Protein AF-E2BJM3-F1 (afdb_monomer_lite)

Secondary structure (DSSP, 8-state):
-HHHHHHHHHHHHHTTTT-S------EEEEEBTT--HHHHHHHHHHHHH-TT-EE-PPBPTT--HHHHHHHHHHTT-SEEEEEEEETTTEEE-

InterPro domains:
  IPR007109 Brix domain [PS50833] (25-93)
  IPR026532 Ribosome biogenesis protein BRX1 [PTHR13634] (10-93)

Radius of gyration: 20.83 Å; chains: 1; bounding box: 50×34×52 Å

Foldseek 3Di:
DVVVVVVVVVVVVVVCVVPPPPPQQQEEEEEAPLAAPVVVVVSVVVCVVRVNYDYDDYDYPVDDVVVVVVVCVVSVHPYYH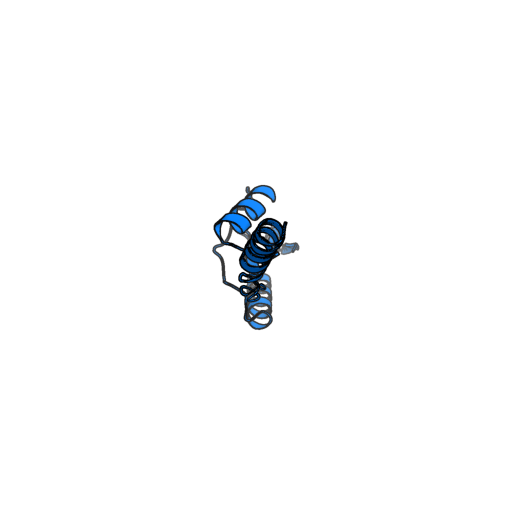YWYDDPNPDTDD

Structure (mmCIF, N/CA/C/O backbone):
data_AF-E2BJM3-F1
#
_entry.id   AF-E2BJM3-F1
#
loop_
_atom_site.group_PDB
_atom_site.id
_atom_site.type_symbol
_atom_site.label_atom_id
_atom_site.label_alt_id
_atom_site.label_comp_id
_atom_site.label_asym_id
_atom_site.label_entity_id
_atom_site.label_seq_id
_atom_site.pdbx_PDB_ins_code
_atom_site.Cartn_x
_atom_site.Cartn_y
_atom_site.Cartn_z
_atom_site.occupancy
_atom_site.B_iso_or_equiv
_atom_site.auth_seq_id
_atom_site.auth_comp_id
_atom_site.auth_asym_id
_atom_site.auth_atom_id
_atom_site.pdbx_PDB_model_num
ATOM 1 N N . MET A 1 1 ? 36.687 21.687 -39.348 1.00 59.53 1 MET A N 1
ATOM 2 C CA . MET A 1 1 ? 35.316 21.528 -38.793 1.00 59.53 1 MET A CA 1
ATOM 3 C C . MET A 1 1 ? 34.865 20.069 -38.633 1.00 59.53 1 MET A C 1
ATOM 5 O O . MET A 1 1 ? 34.133 19.787 -37.692 1.00 59.53 1 MET A O 1
ATOM 9 N N . ALA A 1 2 ? 35.334 19.122 -39.458 1.00 58.06 2 ALA A N 1
ATOM 10 C CA . ALA A 1 2 ? 34.939 17.705 -39.392 1.00 58.06 2 ALA A CA 1
ATOM 11 C C . ALA A 1 2 ? 35.183 17.012 -38.030 1.00 58.06 2 ALA A C 1
ATOM 13 O O . ALA A 1 2 ? 34.368 16.204 -37.592 1.00 58.06 2 ALA A O 1
ATOM 14 N N . LEU A 1 3 ? 36.257 17.371 -37.316 1.00 59.16 3 LEU A N 1
ATOM 15 C CA . LEU A 1 3 ? 36.573 16.831 -35.984 1.00 59.16 3 LEU A CA 1
ATOM 16 C C . LEU A 1 3 ? 35.557 17.234 -34.903 1.00 59.16 3 LEU A C 1
ATOM 18 O O . LEU A 1 3 ? 35.214 16.407 -34.062 1.00 59.16 3 LEU A O 1
ATOM 22 N N . LYS A 1 4 ? 35.007 18.458 -34.965 1.00 58.75 4 LYS A N 1
ATOM 23 C CA . LYS A 1 4 ? 33.959 18.915 -34.033 1.00 58.75 4 LYS A CA 1
ATOM 24 C C . LYS A 1 4 ? 32.660 18.135 -34.239 1.00 58.75 4 LYS A C 1
ATOM 26 O O . LYS A 1 4 ? 32.073 17.675 -33.269 1.00 58.75 4 LYS A O 1
ATOM 31 N N . HIS A 1 5 ? 32.265 17.891 -35.490 1.00 59.91 5 HIS A N 1
ATOM 32 C CA . HIS A 1 5 ? 31.095 17.058 -35.798 1.00 59.91 5 HIS A CA 1
ATOM 33 C C . HIS A 1 5 ? 31.285 15.593 -35.379 1.00 59.91 5 HIS A C 1
ATOM 35 O O . HIS A 1 5 ? 30.333 14.964 -34.921 1.00 59.91 5 HIS A O 1
ATOM 41 N N . LYS A 1 6 ? 32.511 15.058 -35.479 1.00 59.22 6 LYS A N 1
ATOM 42 C CA . LYS A 1 6 ? 32.849 13.710 -34.996 1.00 59.22 6 LYS A CA 1
ATOM 43 C C . LYS A 1 6 ? 32.765 13.616 -33.467 1.00 59.22 6 LYS A C 1
ATOM 45 O O . LYS A 1 6 ? 32.198 12.653 -32.967 1.00 59.22 6 LYS A O 1
ATOM 50 N N . LEU A 1 7 ? 33.239 14.632 -32.736 1.00 63.28 7 LEU A N 1
ATOM 51 C CA . LEU A 1 7 ? 33.121 14.712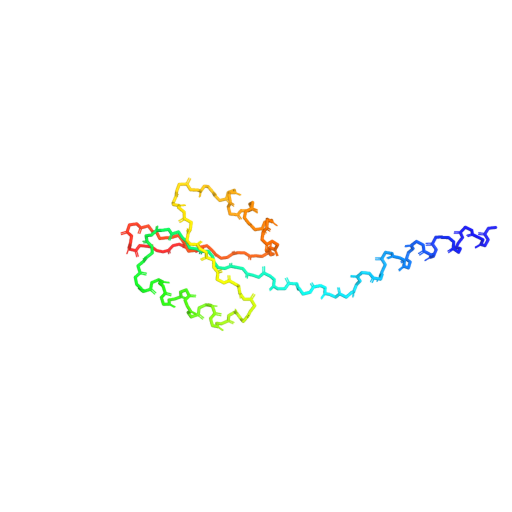 -31.271 1.00 63.28 7 LEU A CA 1
ATOM 52 C C . LEU A 1 7 ? 31.664 14.855 -30.798 1.00 63.28 7 LEU A C 1
ATOM 54 O O . LEU A 1 7 ? 31.261 14.195 -29.845 1.00 63.28 7 LEU A O 1
ATOM 58 N N . ILE A 1 8 ? 30.869 15.684 -31.484 1.00 65.06 8 ILE A N 1
ATOM 59 C CA . ILE A 1 8 ? 29.439 15.879 -31.190 1.00 65.06 8 ILE A CA 1
ATOM 60 C C . ILE A 1 8 ? 28.656 14.585 -31.447 1.00 65.06 8 ILE A C 1
ATOM 62 O O . ILE A 1 8 ? 27.824 14.200 -30.631 1.00 65.06 8 ILE A O 1
ATOM 66 N N . ARG A 1 9 ? 28.954 13.867 -32.540 1.00 60.78 9 ARG A N 1
ATOM 67 C CA . ARG A 1 9 ? 28.370 12.542 -32.806 1.00 60.78 9 ARG A CA 1
ATOM 68 C C . ARG A 1 9 ? 28.783 11.499 -31.767 1.00 60.78 9 ARG A C 1
ATOM 70 O O . ARG A 1 9 ? 27.939 10.701 -31.384 1.00 60.78 9 ARG A O 1
ATOM 77 N N . LYS A 1 10 ? 30.031 11.530 -31.286 1.00 58.41 10 LYS A N 1
ATOM 78 C CA . LYS A 1 10 ? 30.529 10.585 -30.275 1.00 58.41 10 LYS A CA 1
ATOM 79 C C . LYS A 1 10 ? 29.839 10.777 -28.914 1.00 58.41 10 LYS A C 1
ATOM 81 O O . LYS A 1 10 ? 29.358 9.798 -28.361 1.00 58.41 10 LYS A O 1
ATOM 86 N N . ARG A 1 11 ? 29.648 12.027 -28.454 1.00 58.94 11 ARG A N 1
ATOM 87 C CA . ARG A 1 11 ? 28.821 12.320 -27.257 1.00 58.94 11 ARG A CA 1
ATOM 88 C C . ARG A 1 11 ? 27.373 11.847 -27.414 1.00 58.94 11 ARG A C 1
ATOM 90 O O . ARG A 1 11 ? 26.823 11.241 -26.507 1.00 58.94 11 ARG A O 1
ATOM 97 N N . LYS A 1 12 ? 26.775 12.070 -28.589 1.00 55.00 12 LYS A N 1
ATOM 98 C CA . LYS A 1 12 ? 25.376 11.693 -28.863 1.00 55.00 12 LYS A CA 1
ATOM 99 C C . LYS A 1 12 ? 25.158 10.174 -28.979 1.00 55.00 12 LYS A C 1
ATOM 101 O O . LYS A 1 12 ? 24.031 9.705 -28.835 1.00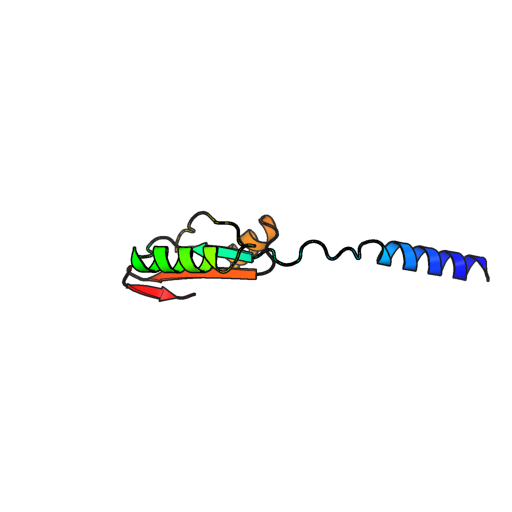 55.00 12 LYS A O 1
ATOM 106 N N . GLN A 1 13 ? 26.218 9.415 -29.269 1.00 54.16 13 GLN A N 1
ATOM 107 C CA . GLN A 1 13 ? 26.208 7.949 -29.268 1.00 54.16 13 GLN A CA 1
ATOM 108 C C . GLN A 1 13 ? 26.418 7.370 -27.860 1.00 54.16 13 GLN A C 1
ATOM 110 O O . GLN A 1 13 ? 25.794 6.365 -27.541 1.00 54.16 13 GLN A O 1
ATOM 115 N N . GLU A 1 14 ? 27.215 8.013 -27.001 1.00 54.81 14 GLU A N 1
ATOM 116 C CA . GLU A 1 14 ? 27.378 7.605 -25.595 1.00 54.81 14 GLU A CA 1
ATOM 117 C C . GLU A 1 14 ? 26.091 7.822 -24.774 1.00 54.81 14 GLU A C 1
ATOM 119 O O . GLU A 1 14 ? 25.724 6.943 -24.002 1.00 54.81 14 GLU A O 1
ATOM 124 N N . GLU A 1 15 ? 25.326 8.892 -25.026 1.00 56.22 15 GLU A N 1
ATOM 125 C CA . GLU A 1 15 ? 24.009 9.118 -24.390 1.00 56.22 15 GLU A CA 1
ATOM 126 C C . GLU A 1 15 ? 22.913 8.117 -24.819 1.00 56.22 15 GLU A C 1
ATOM 128 O O . GLU A 1 15 ? 21.916 7.963 -24.119 1.00 56.22 15 GLU A O 1
ATOM 133 N N . ASN A 1 16 ? 23.072 7.425 -25.956 1.00 50.34 16 ASN A N 1
ATOM 134 C CA . ASN A 1 16 ? 22.066 6.489 -26.488 1.00 50.34 16 ASN A CA 1
ATOM 135 C C . ASN A 1 16 ? 22.336 5.011 -26.157 1.00 50.34 16 ASN A C 1
ATOM 137 O O . ASN A 1 16 ? 21.477 4.169 -26.414 1.00 50.34 16 ASN A O 1
ATOM 141 N N . ASN A 1 17 ? 23.492 4.674 -25.578 1.00 48.19 17 ASN A N 1
ATOM 142 C CA . ASN A 1 17 ? 23.845 3.280 -25.275 1.00 48.19 17 ASN A CA 1
ATOM 143 C C . ASN A 1 17 ? 23.320 2.775 -23.917 1.00 48.19 17 ASN A C 1
ATOM 145 O O . ASN A 1 17 ? 23.475 1.596 -23.609 1.00 48.19 17 ASN A O 1
ATOM 149 N N . ASP A 1 18 ? 22.616 3.612 -23.149 1.00 54.81 18 ASP A N 1
ATOM 150 C CA . ASP A 1 18 ? 21.873 3.198 -21.948 1.00 54.81 18 ASP A CA 1
ATOM 151 C C . ASP A 1 18 ? 20.414 2.788 -22.239 1.00 54.81 18 ASP A C 1
ATOM 153 O O . ASP A 1 18 ? 19.639 2.522 -21.318 1.00 54.81 18 ASP A O 1
ATOM 157 N N . ALA A 1 19 ? 20.016 2.710 -23.512 1.00 57.78 19 ALA A N 1
ATOM 158 C CA . ALA A 1 19 ? 18.642 2.437 -23.937 1.00 57.78 19 ALA A CA 1
ATOM 159 C C . ALA A 1 19 ? 18.308 0.938 -24.070 1.00 57.78 19 ALA A C 1
ATOM 161 O O . ALA A 1 19 ? 17.489 0.545 -24.898 1.00 57.78 19 ALA A O 1
ATOM 162 N N . GLN A 1 20 ? 18.884 0.081 -23.226 1.00 56.44 20 GLN A N 1
ATOM 163 C CA . GLN A 1 20 ? 18.129 -1.111 -22.839 1.00 56.44 20 GLN A CA 1
ATOM 164 C C . GLN A 1 20 ? 17.009 -0.606 -21.927 1.00 56.44 20 GLN A C 1
ATOM 166 O O . GLN A 1 20 ? 17.331 0.109 -20.973 1.00 56.44 20 GLN A O 1
ATOM 171 N N . PRO A 1 21 ? 15.717 -0.914 -22.160 1.00 56.41 21 PRO A N 1
ATOM 172 C CA . PRO A 1 21 ? 14.684 -0.577 -21.194 1.00 56.41 21 PRO A CA 1
ATOM 173 C C . PRO A 1 21 ? 15.008 -1.344 -19.911 1.00 56.41 21 PRO A C 1
ATOM 175 O O . PRO A 1 21 ? 14.641 -2.506 -19.745 1.00 56.41 21 PRO A O 1
ATOM 178 N N . LYS A 1 22 ? 15.762 -0.701 -19.007 1.00 61.69 22 LYS A N 1
ATOM 179 C CA . LYS A 1 22 ? 16.012 -1.166 -17.647 1.00 61.69 22 LYS A CA 1
ATOM 180 C C . LYS A 1 22 ? 14.639 -1.478 -17.100 1.00 61.69 22 LYS A C 1
ATOM 182 O O . LYS A 1 22 ? 13.871 -0.549 -16.884 1.00 61.69 22 LYS A O 1
ATOM 187 N N . TRP A 1 23 ? 14.357 -2.768 -16.928 1.00 61.44 23 TRP A N 1
ATOM 188 C CA . TRP A 1 23 ? 13.191 -3.328 -16.254 1.00 61.44 23 TRP A CA 1
ATOM 189 C C . TRP A 1 23 ? 12.396 -2.247 -15.483 1.00 61.44 23 TRP A C 1
ATOM 191 O O . TRP A 1 23 ? 12.804 -1.777 -14.408 1.00 61.44 23 TRP A O 1
ATOM 201 N N . ALA A 1 24 ? 11.332 -1.764 -16.133 1.00 67.00 24 ALA A N 1
ATOM 202 C CA . ALA A 1 24 ? 10.644 -0.529 -15.758 1.00 67.00 24 ALA A CA 1
ATOM 203 C C . ALA A 1 24 ? 9.504 -0.769 -14.757 1.00 67.00 24 ALA A C 1
ATOM 205 O O . ALA A 1 24 ? 9.060 0.156 -14.082 1.00 67.00 24 ALA A O 1
ATOM 206 N N . ASN A 1 25 ? 9.043 -2.009 -14.597 1.00 71.44 25 ASN A N 1
ATOM 207 C CA . ASN A 1 25 ? 7.912 -2.323 -13.725 1.00 71.44 25 ASN A CA 1
ATOM 208 C C . ASN A 1 25 ? 8.369 -2.726 -12.322 1.00 71.44 25 ASN A C 1
ATOM 210 O O . ASN A 1 25 ? 8.191 -3.850 -11.883 1.00 71.44 25 ASN A O 1
ATOM 214 N N . ARG A 1 26 ? 8.944 -1.777 -11.579 1.00 79.38 26 ARG A N 1
ATOM 215 C CA . ARG A 1 26 ? 9.296 -1.955 -10.157 1.00 79.38 26 ARG A CA 1
ATOM 216 C C . ARG A 1 26 ? 8.147 -1.488 -9.277 1.00 79.38 26 ARG A C 1
ATOM 218 O O . ARG A 1 26 ? 8.181 -0.373 -8.755 1.00 79.38 26 ARG A O 1
ATOM 225 N N . GLN A 1 27 ? 7.111 -2.307 -9.169 1.00 86.31 27 GLN A N 1
ATOM 226 C CA . GLN A 1 27 ? 5.947 -2.011 -8.336 1.00 86.31 27 GLN A CA 1
ATOM 227 C C . GLN A 1 27 ? 6.099 -2.664 -6.963 1.00 86.31 27 GLN A C 1
ATOM 229 O O . GLN A 1 27 ? 6.606 -3.781 -6.847 1.00 86.31 27 GLN A O 1
ATOM 234 N N . ARG A 1 28 ? 5.670 -1.970 -5.908 1.00 89.38 28 ARG A N 1
ATOM 235 C CA . ARG A 1 28 ? 5.607 -2.550 -4.561 1.00 89.38 28 ARG A CA 1
ATOM 236 C C . ARG A 1 28 ? 4.252 -2.318 -3.926 1.00 89.38 28 ARG A C 1
ATOM 238 O O . ARG A 1 28 ? 3.603 -1.302 -4.161 1.00 89.38 28 ARG A O 1
ATOM 245 N N . ILE A 1 29 ? 3.861 -3.284 -3.110 1.00 91.06 29 ILE A N 1
ATOM 246 C CA . ILE A 1 29 ? 2.626 -3.251 -2.343 1.00 91.06 29 ILE A CA 1
ATOM 247 C C . ILE A 1 29 ? 3.025 -3.103 -0.880 1.00 91.06 29 ILE A C 1
ATOM 249 O O . ILE A 1 29 ? 3.678 -3.985 -0.320 1.00 91.06 29 ILE A O 1
ATOM 253 N N . PHE A 1 30 ? 2.650 -1.979 -0.281 1.00 90.56 30 PHE A N 1
ATOM 254 C CA . PHE A 1 30 ? 2.839 -1.696 1.133 1.00 90.56 30 PHE A CA 1
ATOM 255 C C . PHE A 1 30 ? 1.515 -1.832 1.875 1.00 90.56 30 PHE A C 1
ATOM 257 O O . PHE A 1 30 ? 0.440 -1.682 1.302 1.00 90.56 30 PHE A O 1
ATOM 264 N N . ALA A 1 31 ? 1.596 -2.099 3.174 1.00 91.25 31 ALA A N 1
ATOM 265 C CA . ALA A 1 31 ? 0.430 -2.106 4.040 1.00 91.25 31 ALA A CA 1
ATOM 266 C C . ALA A 1 31 ? 0.768 -1.501 5.398 1.00 91.25 31 ALA A C 1
ATOM 268 O O . ALA A 1 31 ? 1.859 -1.721 5.929 1.00 91.25 31 ALA A O 1
ATOM 269 N N . THR A 1 32 ? -0.177 -0.785 5.994 1.00 90.50 32 THR A N 1
ATOM 270 C CA . THR A 1 32 ? -0.056 -0.308 7.369 1.00 90.50 32 THR A CA 1
ATOM 271 C C . THR A 1 32 ? -0.444 -1.401 8.366 1.00 90.50 32 THR A C 1
ATOM 273 O O . THR A 1 32 ? -1.097 -2.407 8.054 1.00 90.50 32 THR A O 1
ATOM 276 N N . ARG A 1 33 ? -0.009 -1.250 9.619 1.00 88.25 33 ARG A N 1
ATOM 277 C CA . ARG A 1 33 ? -0.481 -2.116 10.705 1.00 88.25 33 ARG A CA 1
ATOM 278 C C . ARG A 1 33 ? -1.965 -1.873 10.971 1.00 88.25 33 ARG A C 1
ATOM 280 O O . ARG A 1 33 ? -2.436 -0.745 10.978 1.00 88.25 33 ARG A O 1
ATOM 287 N N . GLY A 1 34 ? -2.688 -2.955 11.261 1.00 86.94 34 GLY A N 1
ATOM 288 C CA . GLY A 1 34 ? -4.122 -2.905 11.555 1.00 86.94 34 GLY A CA 1
ATOM 289 C C . GLY A 1 34 ? -5.039 -3.281 10.388 1.00 86.94 34 GLY A C 1
ATOM 290 O O . GLY A 1 34 ? -6.246 -3.107 10.510 1.00 86.94 34 GLY A O 1
ATOM 291 N N . ILE A 1 35 ? -4.496 -3.845 9.303 1.00 90.69 35 ILE A N 1
ATOM 292 C CA . ILE A 1 35 ? -5.287 -4.513 8.260 1.00 90.69 35 ILE A CA 1
ATOM 293 C C . ILE A 1 35 ? -5.948 -5.805 8.775 1.00 90.69 35 ILE A C 1
ATOM 295 O O . ILE A 1 35 ? -5.338 -6.590 9.516 1.00 90.69 35 ILE A O 1
ATOM 299 N N . ASN A 1 36 ? -7.191 -6.043 8.354 1.00 92.38 36 ASN A N 1
ATOM 300 C CA . ASN A 1 36 ? -7.976 -7.215 8.737 1.00 92.38 36 ASN A CA 1
ATOM 301 C C . ASN A 1 36 ? -7.568 -8.467 7.926 1.00 92.38 36 ASN A C 1
ATOM 303 O O . ASN A 1 36 ? -6.755 -8.388 7.007 1.00 92.38 36 ASN A O 1
ATOM 307 N N . HIS A 1 37 ? -8.110 -9.638 8.265 1.00 92.00 37 HIS A N 1
ATOM 308 C CA . HIS A 1 37 ? -7.861 -10.888 7.541 1.00 92.00 37 HIS A CA 1
ATOM 309 C C . HIS A 1 37 ? -8.302 -10.804 6.075 1.00 92.00 37 HIS A C 1
ATOM 311 O O . HIS A 1 37 ? -7.522 -11.132 5.189 1.00 92.00 37 HIS A O 1
ATOM 317 N N . ARG A 1 38 ? -9.501 -10.268 5.813 1.00 92.56 38 ARG A N 1
ATOM 318 C CA . ARG A 1 38 ? -10.019 -10.071 4.447 1.00 92.56 38 ARG A CA 1
ATOM 319 C C . ARG A 1 38 ? -9.102 -9.187 3.595 1.00 92.56 38 ARG A C 1
ATOM 321 O O . ARG A 1 38 ? -8.805 -9.528 2.460 1.00 92.56 38 ARG A O 1
ATOM 328 N N . HIS A 1 39 ? -8.573 -8.108 4.173 1.00 92.81 39 HIS A N 1
ATOM 329 C CA . HIS A 1 39 ? -7.654 -7.199 3.475 1.00 92.81 39 HIS A CA 1
ATOM 330 C C . HIS A 1 39 ? -6.317 -7.875 3.143 1.00 92.81 39 HIS A C 1
ATOM 332 O O . HIS A 1 39 ? -5.696 -7.549 2.140 1.00 92.81 39 HIS A O 1
ATOM 338 N N . ARG A 1 40 ? -5.868 -8.834 3.970 1.00 92.56 40 ARG A N 1
ATOM 339 C CA . ARG A 1 40 ? -4.665 -9.627 3.676 1.00 92.56 40 ARG A CA 1
ATOM 340 C C . ARG A 1 40 ? -4.860 -10.553 2.480 1.00 92.56 40 ARG A C 1
ATOM 342 O O . ARG A 1 40 ? -3.922 -10.676 1.707 1.00 92.56 40 ARG A O 1
ATOM 349 N N . HIS A 1 41 ? -6.043 -11.146 2.327 1.00 94.75 41 HIS A N 1
ATOM 350 C CA . HIS A 1 41 ? -6.378 -11.946 1.143 1.00 94.75 41 HIS A CA 1
ATOM 351 C C . HIS A 1 41 ? -6.415 -11.088 -0.114 1.00 94.75 41 HIS A C 1
ATOM 353 O O . HIS A 1 41 ? -5.689 -11.382 -1.049 1.00 94.75 41 HIS A O 1
ATOM 359 N N . LEU A 1 42 ? -7.102 -9.943 -0.070 1.00 93.31 42 LEU A N 1
ATOM 360 C CA . LEU A 1 42 ? -7.106 -8.993 -1.189 1.00 93.31 42 LEU A CA 1
ATOM 361 C C . LEU A 1 42 ? -5.688 -8.538 -1.580 1.00 93.31 42 LEU A C 1
ATOM 363 O O . LEU A 1 42 ? -5.360 -8.407 -2.757 1.00 93.31 42 LEU A O 1
ATOM 367 N N . MET A 1 43 ? -4.830 -8.294 -0.585 1.00 92.69 43 MET A N 1
ATOM 368 C CA . MET A 1 43 ? -3.428 -7.962 -0.825 1.00 92.69 43 MET A CA 1
ATOM 369 C C . MET A 1 43 ? -2.691 -9.115 -1.520 1.00 92.69 43 MET A C 1
ATOM 371 O O . MET A 1 43 ? -1.877 -8.854 -2.398 1.00 92.69 43 MET A O 1
ATOM 375 N N . GLU A 1 44 ? -2.949 -10.366 -1.138 1.00 92.94 44 GLU A N 1
ATOM 376 C CA . GLU A 1 44 ? -2.343 -11.545 -1.762 1.00 92.94 44 GLU A CA 1
ATOM 377 C C . GLU A 1 44 ? -2.849 -11.762 -3.196 1.00 92.94 44 GLU A C 1
ATOM 379 O O . GLU A 1 44 ? -2.049 -12.018 -4.091 1.00 92.94 44 GLU A O 1
ATOM 384 N N . ASP A 1 45 ? -4.135 -11.536 -3.454 1.00 94.44 45 ASP A N 1
ATOM 385 C CA . ASP A 1 45 ? -4.705 -11.604 -4.804 1.00 94.44 45 ASP A CA 1
ATOM 386 C C . ASP A 1 45 ? -4.036 -10.588 -5.743 1.00 94.44 45 ASP A C 1
ATOM 388 O O . ASP A 1 45 ? -3.672 -10.900 -6.878 1.00 94.44 45 ASP A O 1
ATOM 392 N N . LEU A 1 46 ? -3.781 -9.372 -5.250 1.00 92.38 46 LEU A N 1
ATOM 393 C CA . LEU A 1 46 ? -3.072 -8.341 -6.012 1.00 92.38 46 LEU A CA 1
ATOM 394 C C . LEU A 1 46 ? -1.599 -8.667 -6.243 1.00 92.38 46 LEU A C 1
ATOM 396 O O . LEU A 1 46 ? -1.051 -8.338 -7.295 1.00 92.38 46 LEU A O 1
ATOM 400 N N . LYS A 1 47 ? -0.951 -9.335 -5.289 1.00 91.12 47 LYS A N 1
ATOM 401 C CA . LYS A 1 47 ? 0.400 -9.865 -5.487 1.00 91.12 47 LYS A CA 1
ATOM 402 C C . LYS A 1 47 ? 0.425 -10.913 -6.598 1.00 91.12 47 LYS A C 1
ATOM 404 O O . LYS A 1 47 ? 1.318 -10.876 -7.440 1.00 91.12 47 LYS A O 1
ATOM 409 N N . ILE A 1 48 ? -0.559 -11.809 -6.633 1.00 91.88 48 ILE A N 1
ATOM 410 C CA . ILE A 1 48 ? -0.682 -12.824 -7.686 1.00 91.88 48 ILE A CA 1
ATOM 411 C C . ILE A 1 48 ? -0.926 -12.159 -9.048 1.00 91.88 48 ILE A C 1
ATOM 413 O O . ILE A 1 48 ? -0.295 -12.533 -10.034 1.00 91.88 48 ILE A O 1
ATOM 417 N N . LEU A 1 49 ? -1.778 -11.130 -9.099 1.00 92.12 49 LEU A N 1
ATOM 418 C CA . LEU A 1 49 ? -2.073 -10.393 -10.331 1.00 92.12 49 LEU A CA 1
ATOM 419 C C . LEU A 1 49 ? -0.858 -9.622 -10.875 1.00 92.12 49 LEU A C 1
ATOM 421 O O . LEU A 1 49 ? -0.726 -9.430 -12.084 1.00 92.12 49 LEU A O 1
ATOM 425 N N . MET A 1 50 ? 0.031 -9.164 -9.992 1.00 88.69 50 MET A N 1
ATOM 426 C CA . MET A 1 50 ? 1.199 -8.361 -10.340 1.00 88.69 50 MET A CA 1
ATOM 427 C C . MET A 1 50 ? 2.486 -9.190 -10.187 1.00 88.69 50 MET A C 1
ATOM 429 O O . MET A 1 50 ? 3.152 -9.086 -9.158 1.00 88.69 50 MET A O 1
ATOM 433 N N . PRO A 1 51 ? 2.937 -9.949 -11.206 1.00 85.56 51 PRO A N 1
ATOM 434 C CA . PRO A 1 51 ? 4.109 -10.839 -11.095 1.00 85.56 51 PRO A CA 1
ATOM 435 C C . PRO A 1 51 ? 5.423 -10.087 -10.828 1.00 85.56 51 PRO A C 1
ATOM 437 O O . PRO A 1 51 ? 6.444 -10.659 -10.460 1.00 85.56 51 PRO A O 1
ATOM 440 N N . HIS A 1 52 ? 5.397 -8.777 -11.040 1.00 86.81 52 HIS A N 1
ATOM 441 C CA . HIS A 1 52 ? 6.505 -7.854 -10.865 1.00 86.81 52 HIS A CA 1
ATOM 442 C C . HIS A 1 52 ? 6.598 -7.257 -9.462 1.00 86.81 52 HIS A C 1
ATOM 444 O O . HIS A 1 52 ? 7.542 -6.516 -9.164 1.00 86.81 52 HIS A O 1
ATOM 450 N N . HIS A 1 53 ? 5.612 -7.540 -8.612 1.00 87.81 53 HIS A N 1
ATOM 451 C CA . HIS A 1 53 ? 5.592 -7.018 -7.264 1.00 87.81 53 HIS A CA 1
ATOM 452 C C . HIS A 1 53 ? 6.725 -7.633 -6.432 1.00 87.81 53 HIS A C 1
ATOM 454 O O . HIS A 1 53 ? 7.159 -8.767 -6.641 1.00 87.81 53 HIS A O 1
ATOM 460 N N . ARG A 1 54 ? 7.183 -6.884 -5.428 1.00 86.38 54 ARG A N 1
ATOM 461 C CA . ARG A 1 54 ? 7.941 -7.453 -4.311 1.00 86.38 54 ARG A CA 1
ATOM 462 C C . ARG A 1 54 ? 7.203 -7.191 -3.003 1.00 86.38 54 ARG A C 1
ATOM 464 O O . ARG A 1 54 ? 6.789 -6.048 -2.789 1.00 86.38 54 ARG A O 1
ATOM 471 N N . PRO A 1 55 ? 7.016 -8.216 -2.152 1.00 83.94 55 PRO A N 1
ATOM 472 C CA . PRO A 1 55 ? 6.337 -8.050 -0.879 1.00 83.94 55 PRO A CA 1
ATOM 473 C C . PRO A 1 55 ? 7.173 -7.183 0.059 1.00 83.94 55 PRO A C 1
ATOM 475 O O . PRO A 1 55 ? 8.405 -7.236 0.053 1.00 83.94 55 PRO A O 1
ATOM 478 N N . GLU A 1 56 ? 6.484 -6.391 0.874 1.00 88.12 56 GLU A N 1
ATOM 479 C CA . GLU A 1 56 ? 7.107 -5.467 1.806 1.00 88.12 56 GLU A CA 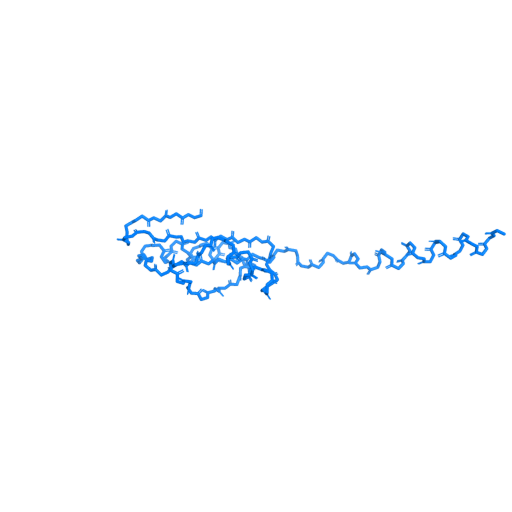1
ATOM 480 C C . GLU A 1 56 ? 6.598 -5.622 3.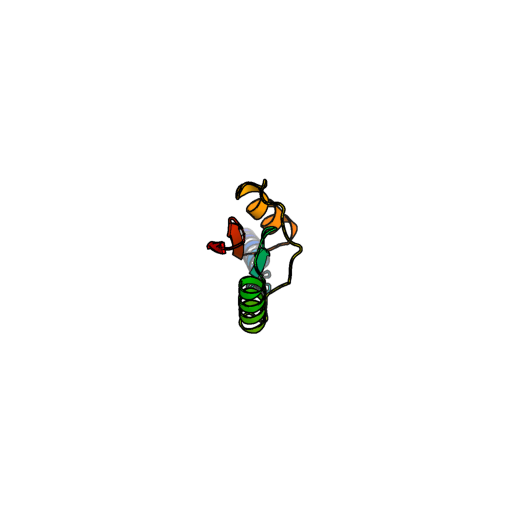230 1.00 88.12 56 GLU A C 1
ATOM 482 O O . GLU A 1 56 ? 5.452 -6.002 3.479 1.00 88.12 56 GLU A O 1
ATOM 487 N N . CYS A 1 57 ? 7.476 -5.309 4.183 1.00 87.38 57 CYS A N 1
ATOM 488 C CA . CYS A 1 57 ? 7.120 -5.307 5.594 1.00 87.38 57 CYS A CA 1
ATOM 489 C C . CYS A 1 57 ? 6.080 -4.218 5.885 1.00 87.38 57 CYS A C 1
ATOM 491 O O . CYS A 1 57 ? 6.121 -3.12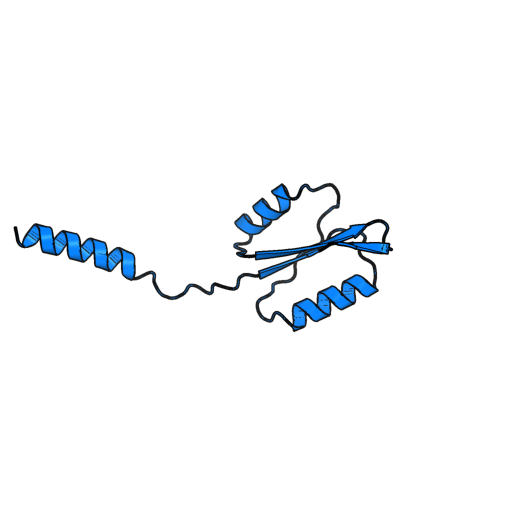3 5.320 1.00 87.38 57 CYS A O 1
ATOM 493 N N . LYS A 1 58 ? 5.168 -4.505 6.821 1.00 88.81 58 LYS A N 1
ATOM 494 C CA . LYS A 1 58 ? 4.110 -3.564 7.201 1.00 88.81 58 LYS A CA 1
ATOM 495 C C . LYS A 1 58 ? 4.687 -2.317 7.862 1.00 88.81 58 LYS A C 1
ATOM 497 O O . LYS A 1 58 ? 5.498 -2.417 8.783 1.00 88.81 58 LYS A O 1
ATOM 502 N N . MET A 1 59 ? 4.202 -1.158 7.438 1.00 87.88 59 MET A N 1
ATOM 503 C CA . MET A 1 59 ? 4.551 0.138 8.004 1.00 87.88 59 MET A CA 1
ATOM 504 C C . MET A 1 59 ? 3.737 0.440 9.266 1.00 87.88 59 MET A C 1
ATOM 506 O O . MET A 1 59 ? 2.609 -0.027 9.437 1.00 87.88 59 MET A O 1
ATOM 510 N N . GLU A 1 60 ? 4.305 1.242 10.164 1.00 85.06 60 GLU A N 1
ATOM 511 C CA . GLU A 1 60 ? 3.540 1.821 11.270 1.00 85.06 60 GLU A CA 1
ATOM 512 C C . GLU A 1 60 ? 2.606 2.932 10.782 1.00 85.06 60 GLU A C 1
ATOM 514 O O . GLU A 1 60 ? 2.925 3.628 9.822 1.00 85.06 60 GLU A O 1
ATOM 519 N N . ARG A 1 61 ? 1.458 3.091 11.456 1.00 74.38 61 ARG A N 1
ATOM 520 C CA . ARG A 1 61 ? 0.402 4.053 11.089 1.00 74.38 61 ARG A CA 1
ATOM 521 C C . ARG A 1 61 ? 0.797 5.522 11.257 1.00 74.38 61 ARG A C 1
ATOM 523 O O . ARG A 1 61 ? 0.173 6.375 10.653 1.00 74.38 61 ARG A O 1
ATOM 530 N N . THR A 1 62 ? 1.804 5.833 12.066 1.00 65.44 62 THR A N 1
ATOM 531 C CA . THR A 1 62 ? 2.238 7.215 12.347 1.00 65.44 62 THR A CA 1
ATOM 532 C C . THR A 1 62 ? 3.030 7.852 11.202 1.00 65.44 62 THR A C 1
ATOM 534 O O . THR A 1 62 ? 3.481 8.987 11.321 1.00 65.44 62 THR A O 1
ATOM 537 N N . LYS A 1 63 ? 3.242 7.125 10.101 1.00 65.12 63 LYS A N 1
ATOM 538 C CA . LYS A 1 63 ? 4.141 7.529 9.022 1.00 65.12 63 LYS A CA 1
ATOM 539 C C . LYS A 1 63 ? 3.372 8.277 7.936 1.00 65.12 63 LYS A C 1
ATOM 541 O O . LYS A 1 63 ? 2.558 7.688 7.238 1.00 65.12 63 LYS A O 1
ATOM 546 N N . THR A 1 64 ? 3.679 9.562 7.774 1.00 75.50 64 THR A N 1
ATOM 547 C CA . THR A 1 64 ? 3.188 10.424 6.687 1.00 75.50 64 THR A CA 1
ATOM 548 C C . THR A 1 64 ? 3.488 9.818 5.309 1.00 75.50 64 THR A C 1
ATOM 550 O O . THR A 1 64 ? 4.523 9.171 5.127 1.00 75.50 64 THR A O 1
ATOM 553 N N . LEU A 1 65 ? 2.655 10.113 4.300 1.00 82.00 65 LEU A N 1
ATOM 554 C CA . LEU A 1 65 ? 2.853 9.711 2.891 1.00 82.00 65 LEU A CA 1
ATOM 555 C C . LEU A 1 65 ? 4.250 10.057 2.333 1.00 82.00 65 LEU A C 1
ATOM 557 O O . LEU A 1 65 ? 4.762 9.383 1.442 1.00 82.00 65 LEU A O 1
ATOM 561 N N . GLN A 1 66 ? 4.913 11.076 2.884 1.00 87.50 66 GLN A N 1
ATOM 562 C CA . GLN A 1 66 ? 6.295 11.423 2.540 1.00 87.50 66 GLN A CA 1
ATOM 563 C C . GLN A 1 66 ? 7.278 10.276 2.806 1.00 87.50 66 GLN A C 1
ATOM 565 O O . GLN A 1 66 ? 8.151 10.010 1.981 1.00 87.50 66 GLN A O 1
ATOM 570 N N . MET A 1 67 ? 7.094 9.538 3.901 1.00 87.75 67 MET A N 1
ATOM 571 C CA . MET A 1 67 ? 7.958 8.411 4.235 1.00 87.75 67 MET A CA 1
ATOM 572 C C . MET A 1 67 ? 7.793 7.264 3.234 1.00 87.75 67 MET A C 1
ATOM 574 O O . MET A 1 67 ? 8.762 6.582 2.908 1.00 87.75 67 MET A O 1
ATOM 578 N N . VAL A 1 68 ? 6.587 7.079 2.684 1.00 88.31 68 VAL A N 1
ATOM 579 C CA . VAL A 1 68 ? 6.349 6.114 1.599 1.00 88.31 68 VAL A CA 1
ATOM 580 C C . VAL A 1 68 ? 7.194 6.486 0.382 1.00 88.31 68 VAL A C 1
ATOM 582 O O . VAL A 1 68 ? 7.860 5.619 -0.182 1.00 88.31 68 VAL A O 1
ATOM 585 N N . ASN A 1 69 ? 7.256 7.771 0.021 1.00 89.12 69 ASN A N 1
ATOM 586 C CA . ASN A 1 69 ? 8.076 8.247 -1.097 1.00 89.12 69 ASN A CA 1
ATOM 587 C C . ASN A 1 69 ? 9.579 8.023 -0.867 1.00 89.12 69 ASN A C 1
ATOM 589 O O . ASN A 1 69 ? 10.290 7.622 -1.789 1.00 89.12 69 ASN A O 1
ATOM 593 N N . GLU A 1 70 ? 10.078 8.238 0.350 1.00 90.25 70 GLU A N 1
ATOM 594 C CA . GLU A 1 70 ? 11.474 7.942 0.698 1.00 90.25 70 GLU A CA 1
ATOM 595 C C . GLU A 1 70 ? 11.774 6.445 0.606 1.00 90.25 70 GLU A C 1
ATOM 597 O O . GLU A 1 70 ? 12.758 6.042 -0.018 1.00 90.25 70 GLU A O 1
ATOM 602 N N . MET A 1 71 ? 10.878 5.602 1.127 1.00 88.19 71 MET A N 1
ATOM 603 C CA . MET A 1 71 ? 10.998 4.150 0.997 1.00 88.19 71 MET A CA 1
ATOM 604 C C . MET A 1 71 ? 10.968 3.705 -0.470 1.00 88.19 71 MET A C 1
ATOM 606 O O . MET A 1 71 ? 11.735 2.818 -0.849 1.00 88.19 71 MET A O 1
ATOM 610 N N . CYS A 1 72 ? 10.147 4.337 -1.316 1.00 89.31 72 CYS A N 1
ATOM 611 C CA . CYS A 1 72 ? 10.132 4.077 -2.756 1.00 89.31 72 CYS A CA 1
ATOM 612 C C . CYS A 1 72 ? 11.491 4.364 -3.391 1.00 89.31 72 CYS A C 1
ATOM 614 O O . CYS A 1 72 ? 11.990 3.528 -4.146 1.00 89.31 72 CYS A O 1
ATOM 616 N N . LYS A 1 73 ? 12.105 5.507 -3.053 1.00 89.50 73 LYS A N 1
ATOM 617 C CA . LYS A 1 73 ? 13.431 5.897 -3.552 1.00 89.50 73 LYS A CA 1
ATOM 618 C C . LYS A 1 73 ? 14.500 4.900 -3.114 1.00 89.50 73 LYS A C 1
ATOM 620 O O . LYS A 1 73 ? 15.198 4.357 -3.964 1.00 89.50 73 LYS A O 1
ATOM 625 N N . MET A 1 74 ? 14.571 4.584 -1.818 1.00 90.25 74 MET A N 1
ATOM 626 C CA . MET A 1 74 ? 15.558 3.638 -1.272 1.00 90.25 74 MET A CA 1
ATOM 627 C C . MET A 1 74 ? 15.435 2.240 -1.883 1.00 90.25 74 MET A C 1
ATOM 629 O O . MET A 1 74 ? 16.429 1.555 -2.104 1.00 90.25 74 MET A O 1
ATOM 633 N N . LYS A 1 75 ? 14.204 1.803 -2.159 1.00 87.19 75 LYS A N 1
ATOM 634 C CA . LYS A 1 75 ? 13.911 0.463 -2.682 1.00 87.19 75 LYS A CA 1
ATOM 635 C C . LYS A 1 75 ? 13.759 0.412 -4.200 1.00 87.19 75 LYS A C 1
ATOM 637 O O . LYS A 1 75 ? 13.373 -0.634 -4.737 1.00 87.19 75 LYS A O 1
ATOM 642 N N . ASN A 1 76 ? 14.085 1.515 -4.871 1.00 86.69 76 ASN A N 1
ATOM 643 C CA . ASN A 1 76 ? 14.097 1.667 -6.318 1.00 86.69 76 ASN A CA 1
ATOM 644 C C . ASN A 1 76 ? 12.748 1.309 -6.978 1.00 86.69 76 ASN A C 1
ATOM 646 O O . ASN A 1 76 ? 12.713 0.573 -7.965 1.00 86.69 76 ASN A O 1
ATOM 650 N N . CYS A 1 77 ? 11.644 1.782 -6.394 1.00 87.19 77 CYS A N 1
ATOM 651 C CA . CYS A 1 77 ? 10.274 1.533 -6.851 1.00 87.19 77 CYS A CA 1
ATOM 652 C C . CYS A 1 77 ? 9.787 2.673 -7.740 1.00 87.19 77 CYS A C 1
ATOM 654 O O . CYS A 1 77 ? 10.004 3.837 -7.418 1.00 87.19 77 CYS A O 1
ATOM 656 N N . ASN A 1 78 ? 9.059 2.335 -8.802 1.00 87.94 78 ASN A N 1
ATOM 657 C CA . ASN A 1 78 ? 8.481 3.323 -9.712 1.00 87.94 78 ASN A CA 1
ATOM 658 C C . ASN A 1 78 ? 7.061 3.714 -9.303 1.00 87.94 78 ASN A C 1
ATOM 660 O O . ASN A 1 78 ? 6.661 4.864 -9.459 1.00 87.94 78 ASN A O 1
ATOM 664 N N . LYS A 1 79 ? 6.291 2.749 -8.794 1.00 88.25 79 LYS A N 1
ATOM 665 C CA . LYS A 1 79 ? 4.930 2.957 -8.296 1.00 88.25 79 LYS A CA 1
ATOM 666 C C . LYS A 1 79 ? 4.702 2.109 -7.056 1.00 88.25 79 LYS A C 1
ATOM 668 O O . LYS A 1 79 ? 5.305 1.042 -6.905 1.00 88.25 79 LYS A O 1
ATOM 673 N N . VAL A 1 80 ? 3.811 2.589 -6.202 1.00 90.06 80 VAL A N 1
ATOM 674 C CA . VAL A 1 80 ? 3.433 1.929 -4.960 1.00 90.06 80 VAL A CA 1
ATOM 675 C C . VAL A 1 80 ? 1.929 1.949 -4.786 1.00 90.06 80 VAL A C 1
ATOM 677 O O . VAL A 1 80 ? 1.276 2.923 -5.139 1.00 90.06 80 VAL A O 1
ATOM 680 N N . VAL A 1 81 ? 1.426 0.855 -4.227 1.00 90.81 81 VAL A N 1
ATOM 681 C CA . VAL A 1 81 ? 0.059 0.703 -3.735 1.00 90.81 81 VAL A CA 1
ATOM 682 C C . VAL A 1 81 ? 0.135 0.585 -2.214 1.00 90.81 81 VAL A C 1
ATOM 684 O O . VAL A 1 81 ? 0.913 -0.238 -1.719 1.00 90.81 81 VAL A O 1
ATOM 687 N N . LEU A 1 82 ? -0.616 1.404 -1.473 1.00 91.12 82 LEU A N 1
ATOM 688 C CA . LEU A 1 82 ? -0.541 1.463 -0.013 1.00 91.12 82 LEU A CA 1
ATOM 689 C C . LEU A 1 82 ? -1.873 1.067 0.614 1.00 91.12 82 LEU A C 1
ATOM 691 O O . LEU A 1 82 ? -2.806 1.846 0.660 1.00 91.12 82 LEU A O 1
ATOM 695 N N . PHE A 1 83 ? -1.927 -0.107 1.225 1.00 91.81 83 PHE A N 1
ATOM 696 C CA . PHE A 1 83 ? -3.084 -0.504 2.015 1.00 91.81 83 PHE A CA 1
ATOM 697 C C . PHE A 1 83 ? -3.088 0.171 3.386 1.00 91.81 83 PHE A C 1
ATOM 699 O O . PHE A 1 83 ? -2.376 -0.259 4.301 1.00 91.81 83 PHE A O 1
ATOM 706 N N . GLU A 1 84 ? -3.931 1.180 3.562 1.00 90.12 84 GLU A N 1
ATOM 707 C CA . GLU A 1 84 ? -4.191 1.801 4.853 1.00 90.12 84 GLU A CA 1
ATOM 708 C C . GLU A 1 84 ? -5.424 1.193 5.519 1.00 90.12 84 GLU A C 1
ATOM 710 O O . GLU A 1 84 ? -6.562 1.436 5.133 1.00 90.12 84 GLU A O 1
ATOM 715 N N . GLY A 1 85 ? -5.214 0.383 6.558 1.00 88.56 85 GLY A N 1
ATOM 716 C CA . GLY A 1 85 ? -6.324 -0.077 7.388 1.00 88.56 85 GLY A CA 1
ATOM 717 C C . GLY A 1 85 ? -6.667 0.959 8.454 1.00 88.56 85 GLY A C 1
ATOM 718 O O . GLY A 1 85 ? -5.774 1.341 9.216 1.00 88.56 85 GLY A O 1
ATOM 719 N N . GLN A 1 86 ? -7.942 1.309 8.622 1.00 85.62 86 GLN A N 1
ATOM 720 C CA . GLN A 1 86 ? -8.440 2.130 9.733 1.00 85.62 86 GLN A CA 1
ATOM 721 C C . GLN A 1 86 ? -9.378 1.302 10.618 1.00 85.62 86 GLN A C 1
ATOM 723 O O . GLN A 1 86 ? -10.217 0.550 10.133 1.00 85.62 86 GLN A O 1
ATOM 728 N N . LEU A 1 87 ? -9.146 1.334 11.938 1.00 85.38 87 LEU A N 1
ATOM 729 C CA . LEU A 1 87 ? -9.951 0.625 12.954 1.00 85.38 87 LEU A CA 1
ATOM 730 C C . LEU A 1 87 ? -10.231 -0.875 12.682 1.00 85.38 87 LEU A C 1
ATOM 732 O O . LEU A 1 87 ? -11.114 -1.464 13.292 1.00 85.38 87 LEU A O 1
ATOM 736 N N . LYS A 1 88 ? -9.438 -1.529 11.817 1.00 81.94 88 LYS A N 1
ATOM 737 C CA . LYS A 1 88 ? -9.633 -2.920 11.348 1.00 81.94 88 LYS A CA 1
ATOM 738 C C . LYS A 1 88 ? -10.958 -3.154 10.593 1.00 81.94 88 LYS A C 1
ATOM 740 O O . LYS A 1 88 ? -11.302 -4.315 10.349 1.00 81.94 88 LYS A O 1
ATOM 745 N N . GLN A 1 89 ? -11.663 -2.094 10.208 1.00 85.25 89 GLN A N 1
ATOM 746 C CA . GLN A 1 89 ? -12.927 -2.154 9.474 1.00 85.25 89 GLN A CA 1
ATOM 747 C C . GLN A 1 89 ? -12.727 -1.644 8.054 1.00 85.25 89 GLN A C 1
ATOM 749 O O . GLN A 1 89 ? -12.905 -2.413 7.113 1.00 85.25 89 GLN A O 1
ATOM 754 N N . ASP A 1 90 ? -12.235 -0.416 7.929 1.00 88.44 90 ASP A N 1
ATOM 755 C CA . ASP A 1 90 ? -12.085 0.246 6.642 1.00 88.44 90 ASP A CA 1
ATOM 756 C C . ASP A 1 90 ? -10.688 0.027 6.060 1.00 88.44 90 ASP A C 1
ATOM 758 O O . ASP A 1 90 ? -9.693 -0.151 6.783 1.00 88.44 90 ASP A O 1
ATOM 762 N N . LEU A 1 91 ? -10.630 0.000 4.731 1.00 90.00 91 LEU A N 1
ATOM 763 C CA . LEU A 1 91 ? -9.411 -0.136 3.948 1.00 90.00 91 LEU A CA 1
ATOM 764 C C . LEU A 1 91 ? -9.372 0.962 2.893 1.00 90.00 91 LEU A C 1
ATOM 766 O O . LEU A 1 91 ? -10.243 1.019 2.029 1.00 90.00 91 LEU A O 1
ATOM 770 N N . TYR A 1 92 ? -8.326 1.772 2.946 1.00 89.69 92 TYR A N 1
ATOM 771 C CA . TYR A 1 92 ? -7.972 2.739 1.917 1.00 89.69 92 TYR A CA 1
ATOM 772 C C . TYR A 1 92 ? -6.738 2.241 1.160 1.00 89.69 92 TYR A C 1
ATOM 774 O O . TYR A 1 92 ? -5.992 1.397 1.674 1.00 89.69 92 TYR A O 1
ATOM 782 N N . MET A 1 93 ? -6.562 2.705 -0.077 1.00 87.38 93 MET A N 1
ATOM 783 C CA . MET A 1 93 ? -5.541 2.214 -1.005 1.00 87.38 93 MET A CA 1
ATOM 784 C C . MET A 1 93 ? -4.806 3.346 -1.716 1.00 87.38 93 MET A C 1
ATOM 786 O O . MET A 1 93 ? -5.495 4.333 -2.057 1.00 87.38 93 MET A O 1
#

Sequence (93 aa):
MALKHKLIRKRKQEENNDAQPKWANRQRIFATRGINHRHRHLMEDLKILMPHHRPECKMERTKTLQMVNEMCKMKNCNKVVLFEGQLKQDLYM

Organism: Harpegnathos saltator (NCBI:txid610380)

pLDDT: mean 80.02, std 13.98, range [48.19, 94.75]